Protein AF-A0ABD4T7R7-F1 (afdb_monomer_lite)

pLDDT: mean 75.16, std 13.32, range [42.56, 91.62]

Radius of gyration: 15.81 Å; chains: 1; bounding box: 29×31×47 Å

Structure (mmCIF, N/CA/C/O backbone):
data_AF-A0ABD4T7R7-F1
#
_entry.id   AF-A0ABD4T7R7-F1
#
loop_
_atom_site.group_PDB
_atom_site.id
_atom_site.type_symbol
_atom_site.label_atom_id
_atom_site.label_alt_id
_atom_site.label_comp_id
_atom_site.label_asym_id
_atom_site.label_entity_id
_atom_site.label_seq_id
_atom_site.pdbx_PDB_ins_code
_atom_site.Cartn_x
_atom_site.Cartn_y
_atom_site.Cartn_z
_atom_site.occupancy
_atom_site.B_iso_or_equiv
_atom_site.auth_seq_id
_atom_site.auth_comp_id
_atom_site.auth_asym_id
_atom_site.auth_atom_id
_atom_site.pdbx_PDB_model_num
ATOM 1 N N . MET A 1 1 ? 11.238 6.679 -31.737 1.00 48.94 1 MET A N 1
ATOM 2 C CA . MET A 1 1 ? 11.065 6.213 -30.341 1.00 48.94 1 MET A CA 1
ATOM 3 C C . MET A 1 1 ? 12.326 5.462 -29.945 1.00 48.94 1 MET A C 1
ATOM 5 O O . MET A 1 1 ? 12.627 4.470 -30.591 1.00 48.94 1 MET A O 1
ATOM 9 N N . SER A 1 2 ? 13.104 5.958 -28.977 1.00 60.44 2 SER A N 1
ATOM 10 C CA . SER A 1 2 ? 14.315 5.259 -28.514 1.00 60.44 2 SER A CA 1
ATOM 11 C C . SER A 1 2 ? 13.913 4.009 -27.726 1.00 60.44 2 SER A C 1
ATOM 13 O O . SER A 1 2 ? 13.093 4.105 -26.808 1.00 60.44 2 SER A O 1
ATOM 15 N N . ALA A 1 3 ? 14.428 2.840 -28.108 1.00 69.81 3 ALA A N 1
ATOM 16 C CA . ALA A 1 3 ? 14.178 1.600 -27.385 1.00 69.81 3 ALA A CA 1
ATOM 17 C C . ALA A 1 3 ? 14.794 1.711 -25.983 1.00 69.81 3 ALA A C 1
ATOM 19 O O . ALA A 1 3 ? 15.999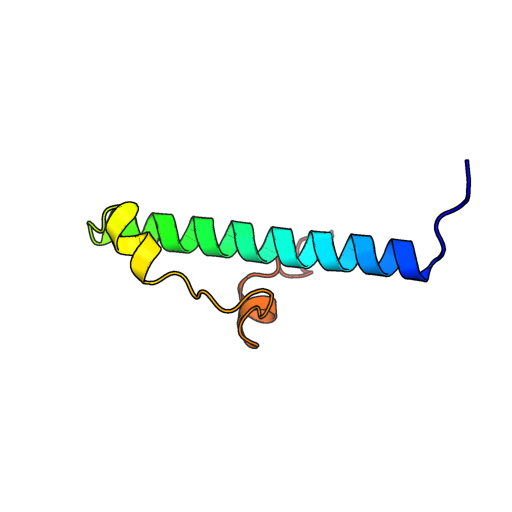 1.911 -25.844 1.00 69.81 3 ALA A O 1
ATOM 20 N N . LYS A 1 4 ? 13.966 1.605 -24.933 1.00 76.06 4 LYS A N 1
ATOM 21 C CA . LYS A 1 4 ? 14.460 1.573 -23.548 1.00 76.06 4 LYS A CA 1
ATOM 22 C C . LYS A 1 4 ? 15.438 0.415 -23.398 1.00 76.06 4 LYS A C 1
ATOM 24 O O . LYS A 1 4 ? 15.086 -0.716 -23.744 1.00 76.06 4 LYS A O 1
ATOM 29 N N . SER A 1 5 ? 16.615 0.695 -22.842 1.00 90.12 5 SER A N 1
ATOM 30 C CA . SER A 1 5 ? 17.601 -0.339 -22.540 1.00 90.12 5 SER A CA 1
ATOM 31 C C . SER A 1 5 ? 16.984 -1.421 -21.647 1.00 90.12 5 SER A C 1
ATOM 33 O O . SER A 1 5 ? 16.052 -1.161 -20.878 1.00 90.12 5 SER A O 1
ATOM 35 N N . VAL A 1 6 ? 17.515 -2.642 -21.715 1.00 91.31 6 VAL A N 1
ATOM 36 C CA . VAL A 1 6 ? 17.073 -3.747 -20.846 1.00 91.31 6 VAL A CA 1
ATOM 37 C C . VAL A 1 6 ? 17.174 -3.356 -19.364 1.00 91.31 6 VAL A C 1
ATOM 39 O O . VAL A 1 6 ? 16.298 -3.694 -18.571 1.00 91.31 6 VAL A O 1
ATOM 42 N N . ILE A 1 7 ? 18.187 -2.564 -19.000 1.00 91.62 7 ILE A N 1
ATOM 43 C CA . ILE A 1 7 ? 18.388 -2.052 -17.638 1.00 91.62 7 ILE A CA 1
ATOM 44 C C . ILE A 1 7 ? 17.251 -1.107 -17.230 1.00 91.62 7 ILE A C 1
ATOM 46 O O . ILE A 1 7 ? 16.728 -1.210 -16.120 1.00 91.62 7 ILE A O 1
ATOM 50 N N . ASP A 1 8 ? 16.823 -0.214 -18.122 1.00 89.75 8 ASP A N 1
ATOM 51 C CA . ASP A 1 8 ? 15.728 0.718 -17.833 1.00 89.75 8 ASP A CA 1
ATOM 52 C C . ASP A 1 8 ? 14.387 -0.000 -17.700 1.00 89.75 8 ASP A C 1
ATOM 54 O O . ASP A 1 8 ? 13.564 0.365 -16.858 1.00 89.75 8 ASP A O 1
ATOM 58 N N . GLN A 1 9 ? 14.176 -1.051 -18.493 1.00 89.88 9 GLN A N 1
ATOM 59 C CA . GLN A 1 9 ? 12.998 -1.906 -18.370 1.00 89.88 9 GLN A CA 1
ATOM 60 C C . GLN A 1 9 ? 13.006 -2.678 -17.046 1.00 89.88 9 GLN A C 1
ATOM 62 O O . GLN A 1 9 ? 12.005 -2.673 -16.329 1.00 89.88 9 GLN A O 1
ATOM 67 N N . ALA A 1 10 ? 14.141 -3.278 -16.674 1.00 87.44 10 ALA A N 1
ATOM 68 C CA . ALA A 1 10 ? 14.293 -3.975 -15.400 1.00 87.44 10 ALA A CA 1
ATOM 69 C C . ALA A 1 10 ? 14.057 -3.034 -14.206 1.00 87.44 10 ALA A C 1
ATOM 71 O O . ALA A 1 10 ? 13.343 -3.389 -13.266 1.00 87.44 10 ALA A O 1
ATOM 72 N N . ARG A 1 11 ? 14.584 -1.803 -14.267 1.00 87.19 11 ARG A N 1
ATOM 73 C CA . ARG A 1 11 ? 14.367 -0.775 -13.241 1.00 87.19 11 ARG A CA 1
ATOM 74 C C . ARG A 1 11 ? 12.893 -0.377 -13.132 1.00 87.19 11 ARG A C 1
ATOM 76 O O . ARG A 1 11 ? 12.380 -0.280 -12.020 1.00 87.19 11 ARG A O 1
ATOM 83 N N . ASP A 1 12 ? 12.200 -0.172 -14.251 1.00 88.50 12 ASP A N 1
ATOM 84 C CA . ASP A 1 12 ? 10.768 0.161 -14.253 1.00 88.50 12 ASP A CA 1
ATOM 85 C C . ASP A 1 12 ? 9.929 -0.979 -13.649 1.00 88.50 12 ASP A C 1
ATOM 87 O O . ASP A 1 12 ? 9.085 -0.745 -12.782 1.00 88.50 12 ASP A O 1
ATOM 91 N N . LEU A 1 13 ? 10.214 -2.233 -14.019 1.00 87.19 13 LEU A N 1
ATOM 92 C CA . LEU A 1 13 ? 9.562 -3.409 -13.434 1.00 87.19 13 LEU A CA 1
ATOM 93 C C . LEU A 1 13 ? 9.803 -3.509 -11.924 1.00 87.19 13 LEU A C 1
ATOM 95 O O . LEU A 1 13 ? 8.856 -3.734 -11.164 1.00 87.19 13 LEU A O 1
ATOM 99 N N . PHE A 1 14 ? 11.041 -3.287 -11.479 1.00 83.94 14 PHE A N 1
ATOM 100 C CA . PHE A 1 14 ? 11.390 -3.275 -10.062 1.00 83.94 14 PHE A CA 1
ATOM 101 C C . PHE A 1 14 ? 10.617 -2.190 -9.304 1.00 83.94 14 PHE A C 1
ATOM 103 O O . PHE A 1 14 ? 9.921 -2.492 -8.335 1.00 83.94 14 PHE A O 1
ATOM 110 N N . ILE A 1 15 ? 10.639 -0.943 -9.785 1.00 85.50 15 ILE A N 1
ATOM 111 C CA . ILE A 1 15 ? 9.915 0.175 -9.160 1.00 85.50 15 ILE A CA 1
ATOM 112 C C . ILE A 1 15 ? 8.411 -0.118 -9.087 1.00 85.50 15 ILE A C 1
ATOM 114 O O . ILE A 1 15 ? 7.778 0.129 -8.058 1.00 85.50 15 ILE A O 1
ATOM 118 N N . ARG A 1 16 ? 7.819 -0.670 -10.153 1.00 85.88 16 ARG A N 1
ATOM 119 C CA . ARG A 1 16 ? 6.398 -1.052 -10.175 1.00 85.88 16 ARG A CA 1
ATOM 120 C C . ARG A 1 16 ? 6.077 -2.127 -9.144 1.00 85.88 16 ARG A C 1
ATOM 122 O O . ARG A 1 16 ? 5.054 -2.014 -8.467 1.00 85.88 16 ARG A O 1
ATOM 129 N N . LYS A 1 17 ? 6.938 -3.138 -9.003 1.00 84.31 17 LYS A N 1
ATOM 130 C CA . LYS A 1 17 ? 6.784 -4.196 -7.999 1.00 84.31 17 LYS A CA 1
ATOM 131 C C . LYS A 1 17 ? 6.817 -3.618 -6.583 1.00 84.31 17 LYS A C 1
ATOM 133 O O . LYS A 1 17 ? 5.874 -3.827 -5.825 1.00 84.31 17 LYS A O 1
ATOM 138 N N . ILE A 1 18 ? 7.839 -2.825 -6.264 1.00 82.31 18 ILE A N 1
ATOM 139 C CA . ILE A 1 18 ? 8.004 -2.168 -4.956 1.00 82.31 18 ILE A CA 1
ATOM 140 C C . ILE A 1 18 ? 6.788 -1.291 -4.622 1.00 82.31 18 ILE A C 1
ATOM 142 O O . ILE A 1 18 ? 6.228 -1.390 -3.532 1.00 82.31 18 ILE A O 1
ATOM 146 N N . ARG A 1 19 ? 6.306 -0.490 -5.582 1.00 84.69 19 ARG A N 1
ATOM 147 C CA . ARG A 1 19 ? 5.097 0.335 -5.402 1.00 84.69 19 ARG A CA 1
ATOM 148 C C . ARG A 1 19 ? 3.849 -0.502 -5.130 1.00 84.69 19 ARG A C 1
ATOM 150 O O . ARG A 1 19 ? 3.017 -0.095 -4.326 1.00 84.69 19 ARG A O 1
ATOM 157 N N . ARG A 1 20 ? 3.693 -1.648 -5.799 1.00 84.38 20 ARG A N 1
ATOM 158 C CA . ARG A 1 20 ? 2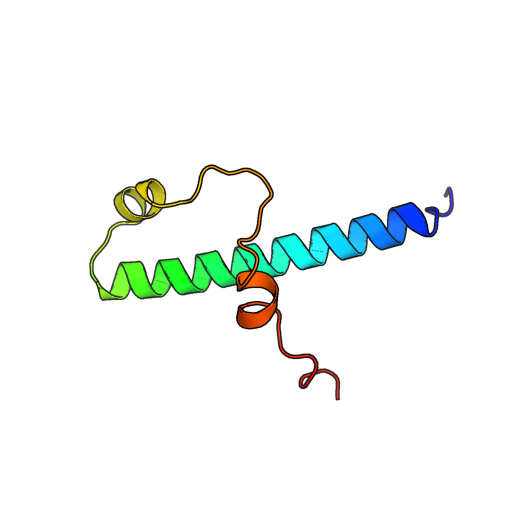.544 -2.543 -5.598 1.00 84.38 20 ARG A CA 1
ATOM 159 C C . ARG A 1 20 ? 2.548 -3.153 -4.197 1.00 84.38 20 ARG A C 1
ATOM 161 O O . ARG A 1 20 ? 1.502 -3.158 -3.558 1.00 84.38 20 ARG A O 1
ATOM 168 N N . ILE A 1 21 ? 3.709 -3.618 -3.738 1.00 81.88 21 ILE A N 1
ATOM 169 C CA . ILE A 1 21 ? 3.890 -4.171 -2.390 1.00 81.88 21 ILE A CA 1
ATOM 170 C C . ILE A 1 21 ? 3.516 -3.116 -1.343 1.00 81.88 21 ILE A C 1
ATOM 172 O O . ILE A 1 21 ? 2.636 -3.367 -0.525 1.00 81.88 21 ILE A O 1
ATOM 176 N N . ARG A 1 22 ? 4.066 -1.898 -1.456 1.00 80.62 22 ARG A N 1
ATOM 177 C CA . ARG A 1 22 ? 3.787 -0.806 -0.509 1.00 80.62 22 ARG A CA 1
ATOM 178 C C . ARG A 1 22 ? 2.310 -0.408 -0.456 1.00 80.62 22 ARG A C 1
ATOM 180 O O . ARG A 1 22 ? 1.765 -0.214 0.620 1.00 80.62 22 ARG A O 1
ATOM 187 N N . ARG A 1 23 ? 1.631 -0.322 -1.607 1.00 84.56 23 ARG A N 1
ATOM 188 C CA . ARG A 1 23 ? 0.185 -0.026 -1.633 1.00 84.56 23 ARG A CA 1
ATOM 189 C C . ARG A 1 23 ? -0.634 -1.104 -0.930 1.00 84.56 23 ARG A C 1
ATOM 191 O O . ARG A 1 23 ? -1.619 -0.788 -0.276 1.00 84.56 23 ARG A O 1
ATOM 198 N N . ARG A 1 24 ? -0.256 -2.375 -1.097 1.00 83.62 24 ARG A N 1
ATOM 199 C CA . ARG A 1 24 ? -0.952 -3.489 -0.450 1.00 83.62 24 ARG A CA 1
ATOM 200 C C . ARG A 1 24 ? -0.749 -3.455 1.058 1.00 83.62 24 ARG A C 1
ATOM 202 O O . ARG A 1 24 ? -1.719 -3.624 1.780 1.00 83.62 24 ARG A O 1
ATOM 209 N N . GLU A 1 25 ? 0.480 -3.229 1.500 1.00 81.19 25 GLU A N 1
ATOM 210 C CA . GLU A 1 25 ? 0.821 -3.043 2.909 1.00 81.19 25 GLU A CA 1
ATOM 211 C C . GLU A 1 25 ? -0.005 -1.914 3.532 1.00 81.19 25 GLU A C 1
ATOM 213 O O . GLU A 1 25 ? -0.752 -2.166 4.471 1.00 81.19 25 GLU A O 1
ATOM 218 N N . GLN A 1 26 ? 0.020 -0.717 2.935 1.00 82.38 26 GLN A N 1
ATOM 219 C CA . GLN A 1 26 ? -0.757 0.433 3.411 1.00 82.38 26 GLN A CA 1
ATOM 220 C C . GLN A 1 26 ? -2.262 0.133 3.472 1.00 82.38 26 GLN A C 1
ATOM 222 O O . GLN A 1 26 ? -2.920 0.505 4.434 1.00 82.38 26 GLN A O 1
ATOM 227 N N . ALA A 1 27 ? -2.813 -0.589 2.491 1.00 84.44 27 ALA A N 1
ATOM 228 C CA . ALA A 1 27 ? -4.221 -0.985 2.508 1.00 84.44 27 ALA A CA 1
ATOM 229 C C . ALA A 1 27 ? -4.552 -2.062 3.561 1.00 84.44 27 ALA A C 1
ATOM 231 O O . ALA A 1 27 ? -5.703 -2.182 3.974 1.00 84.44 27 ALA A O 1
ATOM 232 N N . MET A 1 28 ? -3.591 -2.899 3.963 1.00 84.75 28 MET A N 1
ATOM 233 C CA . MET A 1 28 ? -3.800 -3.856 5.056 1.00 84.75 28 MET A CA 1
ATOM 234 C C . MET A 1 28 ? -3.727 -3.147 6.404 1.00 84.75 28 MET A C 1
ATOM 236 O O . MET A 1 28 ? -4.645 -3.314 7.197 1.00 84.75 28 MET A O 1
ATOM 240 N N . LEU A 1 29 ? -2.707 -2.310 6.603 1.00 83.94 29 LEU A N 1
ATOM 241 C CA . LEU A 1 29 ? -2.544 -1.512 7.816 1.00 83.94 29 LEU A CA 1
ATOM 242 C C . LEU A 1 29 ? -3.750 -0.607 8.051 1.00 83.94 29 LEU A C 1
ATOM 244 O O . LEU A 1 29 ? -4.352 -0.703 9.107 1.00 83.94 29 LEU A O 1
ATOM 248 N N . ALA A 1 30 ? -4.203 0.133 7.034 1.00 84.75 30 ALA A N 1
ATOM 249 C CA . ALA A 1 30 ? -5.362 1.016 7.169 1.00 84.75 30 ALA A CA 1
ATOM 250 C C . ALA A 1 30 ? -6.640 0.289 7.628 1.00 84.75 30 ALA A C 1
ATOM 252 O O . ALA A 1 30 ? -7.431 0.861 8.369 1.00 84.75 30 ALA A O 1
ATOM 253 N N . ARG A 1 31 ? -6.842 -0.972 7.212 1.00 86.81 31 ARG A N 1
ATOM 254 C CA . ARG A 1 31 ? -7.981 -1.786 7.673 1.00 86.81 31 ARG A CA 1
ATOM 255 C C . ARG A 1 31 ? -7.823 -2.199 9.133 1.00 86.81 31 ARG A C 1
ATOM 257 O O . ARG A 1 31 ? -8.777 -2.116 9.890 1.00 86.81 31 ARG A O 1
ATOM 264 N N . THR A 1 32 ? -6.625 -2.620 9.527 1.00 88.56 32 THR A N 1
ATOM 265 C CA . THR A 1 32 ? -6.334 -2.963 10.923 1.00 88.56 32 THR A CA 1
ATOM 266 C C . THR A 1 32 ? -6.417 -1.738 11.833 1.00 88.56 32 THR A C 1
ATOM 268 O O . THR A 1 32 ? -6.952 -1.846 12.929 1.00 88.56 32 THR A O 1
ATOM 271 N N . ASP A 1 33 ? -5.953 -0.576 11.375 1.00 87.00 33 ASP A N 1
ATOM 272 C CA . ASP A 1 33 ? -6.050 0.695 12.096 1.00 87.00 33 ASP A CA 1
ATOM 273 C C . ASP A 1 33 ? -7.519 1.061 12.358 1.00 87.00 33 ASP A C 1
ATOM 275 O O . ASP A 1 33 ? -7.878 1.404 13.484 1.00 87.00 33 ASP A O 1
ATOM 279 N N . GLU A 1 34 ? -8.384 0.905 11.350 1.00 87.88 34 GLU A N 1
ATOM 280 C CA . GLU A 1 34 ? -9.831 1.096 11.487 1.00 87.88 34 GLU A CA 1
ATOM 281 C C . GLU A 1 34 ? -10.451 0.117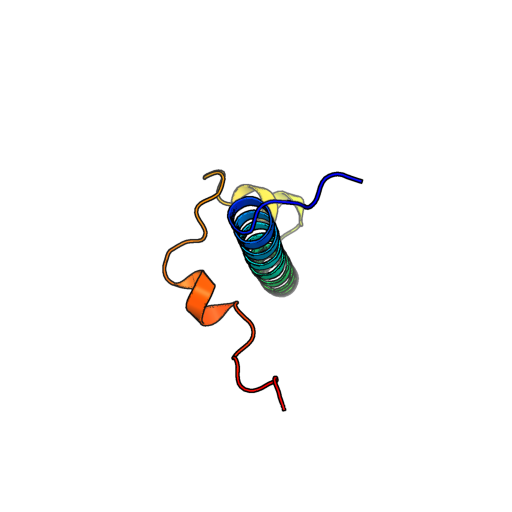 12.502 1.00 87.88 34 GLU A C 1
ATOM 283 O O . GLU A 1 34 ? -11.238 0.536 13.350 1.00 87.88 34 GLU A O 1
ATOM 288 N N . GLU A 1 35 ? -10.055 -1.163 12.481 1.00 89.00 35 GLU A N 1
ATOM 289 C CA . GLU A 1 35 ? -10.535 -2.185 13.430 1.00 89.00 35 GLU A CA 1
ATOM 290 C C . GLU A 1 35 ? -10.212 -1.846 14.892 1.00 89.00 35 GLU A C 1
ATOM 292 O O . GLU A 1 35 ? -11.016 -2.127 15.783 1.00 89.00 35 GLU A O 1
ATOM 297 N N . ILE A 1 36 ? -9.057 -1.230 15.153 1.00 91.25 36 ILE A N 1
ATOM 298 C CA . ILE A 1 36 ? -8.639 -0.837 16.508 1.00 91.25 36 ILE A CA 1
ATOM 299 C C . ILE A 1 36 ? -9.028 0.603 16.870 1.00 91.25 36 ILE A C 1
ATOM 301 O O . ILE A 1 36 ? -8.675 1.083 17.948 1.00 91.25 36 ILE A O 1
ATOM 305 N N . GLY A 1 37 ? -9.773 1.287 15.996 1.00 90.69 37 GLY A N 1
ATOM 306 C CA . GLY A 1 37 ? -10.273 2.643 16.222 1.00 90.69 37 GLY A CA 1
ATOM 307 C C . GLY A 1 37 ? -9.217 3.743 16.090 1.00 90.69 37 GLY A C 1
ATOM 308 O O . GLY A 1 37 ? -9.426 4.848 16.594 1.00 90.69 37 GLY A O 1
ATOM 309 N N . LEU A 1 38 ? -8.089 3.473 15.427 1.00 89.44 38 LEU A N 1
ATOM 310 C CA . LEU A 1 38 ? -7.111 4.503 15.089 1.00 89.44 38 LEU A CA 1
ATOM 311 C C . LEU A 1 38 ? -7.632 5.364 13.939 1.00 89.44 38 LEU A C 1
ATOM 313 O O . LEU A 1 38 ? -8.089 4.875 12.905 1.00 89.44 38 LEU A O 1
ATOM 317 N N . THR A 1 39 ? -7.515 6.681 14.094 1.00 85.81 39 THR A N 1
ATOM 318 C CA . THR A 1 39 ? -7.805 7.603 12.997 1.00 85.81 39 THR A CA 1
ATOM 319 C C . THR A 1 39 ? -6.680 7.565 11.963 1.00 85.81 39 THR A C 1
ATOM 321 O O . THR A 1 39 ? -5.524 7.291 12.288 1.00 85.81 39 THR A O 1
ATOM 324 N N . ALA A 1 40 ? -6.978 7.934 10.713 1.00 76.44 40 ALA A N 1
ATOM 325 C CA . ALA A 1 40 ? -5.954 8.048 9.671 1.00 76.44 40 ALA A CA 1
ATOM 326 C C . ALA A 1 40 ? -4.808 9.011 10.054 1.00 76.44 40 ALA A C 1
ATOM 328 O O . ALA A 1 40 ? -3.673 8.831 9.615 1.00 76.44 40 ALA A O 1
ATOM 329 N N . GLN A 1 41 ? -5.089 10.026 10.881 1.00 80.81 41 GLN A N 1
ATOM 330 C CA . GLN A 1 41 ? -4.078 10.959 11.383 1.00 80.81 41 GLN A CA 1
ATOM 331 C C . GLN A 1 41 ? -3.156 10.325 12.426 1.00 80.81 41 GLN A C 1
ATOM 333 O O . GLN A 1 41 ? -1.965 10.632 12.431 1.00 80.81 41 GLN A O 1
ATOM 338 N N . ASP A 1 42 ? -3.677 9.449 13.285 1.00 82.19 42 ASP A N 1
ATOM 339 C CA . ASP A 1 42 ? -2.876 8.743 14.287 1.00 82.19 42 ASP A CA 1
ATOM 340 C C . ASP A 1 42 ? -2.059 7.620 13.646 1.00 82.19 42 ASP A C 1
ATOM 342 O O . ASP A 1 42 ? -0.861 7.516 13.903 1.00 82.19 42 ASP A O 1
ATOM 346 N N . ALA A 1 43 ? -2.662 6.862 12.727 1.00 79.81 43 ALA A N 1
ATOM 347 C CA . ALA A 1 43 ? -1.985 5.838 11.933 1.00 79.81 43 ALA A CA 1
ATOM 348 C C . ALA A 1 43 ? -0.782 6.401 11.152 1.00 79.81 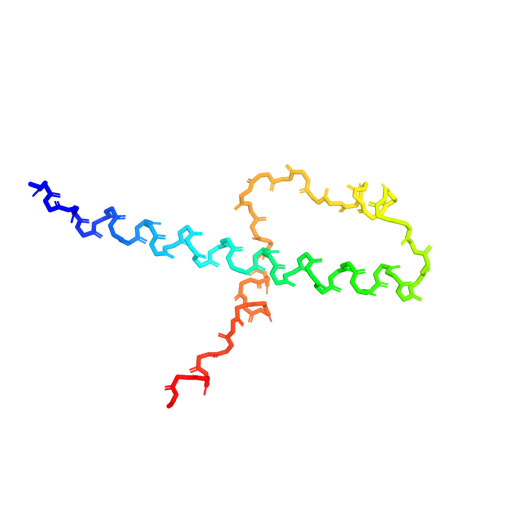43 ALA A C 1
ATOM 350 O O . ALA A 1 43 ? 0.307 5.825 11.162 1.00 79.81 43 ALA A O 1
ATOM 351 N N . ALA A 1 44 ? -0.935 7.585 10.544 1.00 76.88 44 ALA A N 1
ATOM 352 C CA . ALA A 1 44 ? 0.134 8.249 9.797 1.00 76.88 44 ALA A CA 1
ATOM 353 C C . ALA A 1 44 ? 1.380 8.571 10.647 1.00 76.88 44 ALA A C 1
ATOM 355 O O . ALA A 1 44 ? 2.473 8.698 10.100 1.00 76.88 44 ALA A O 1
ATOM 356 N N . ARG A 1 45 ? 1.255 8.674 11.980 1.00 79.88 45 ARG A N 1
ATOM 357 C CA . ARG A 1 45 ? 2.399 8.915 12.883 1.00 79.88 45 ARG A CA 1
ATOM 358 C C . ARG A 1 45 ? 3.303 7.697 13.036 1.00 79.88 45 ARG A C 1
ATOM 360 O O . ARG A 1 45 ? 4.470 7.854 13.387 1.00 79.88 45 ARG A O 1
ATOM 367 N N . TYR A 1 46 ? 2.767 6.507 12.781 1.00 74.00 46 TYR A N 1
ATOM 368 C CA . TYR A 1 46 ? 3.494 5.243 12.845 1.00 74.00 46 TYR A CA 1
ATOM 369 C C . TYR A 1 46 ? 4.032 4.810 11.477 1.00 74.00 46 TYR A C 1
ATOM 371 O O . TYR A 1 46 ? 4.758 3.817 11.393 1.00 74.00 46 TYR A O 1
ATOM 379 N N . GLU A 1 47 ? 3.727 5.551 10.402 1.00 71.44 47 GLU A N 1
ATOM 380 C CA . GLU A 1 47 ? 4.312 5.274 9.094 1.00 71.44 47 GLU A CA 1
ATOM 381 C C . GLU A 1 47 ? 5.831 5.504 9.146 1.00 71.44 47 GLU A C 1
ATOM 383 O O . GLU A 1 47 ? 6.324 6.577 9.498 1.00 71.44 47 GLU A O 1
ATOM 388 N N . SER A 1 48 ? 6.595 4.479 8.763 1.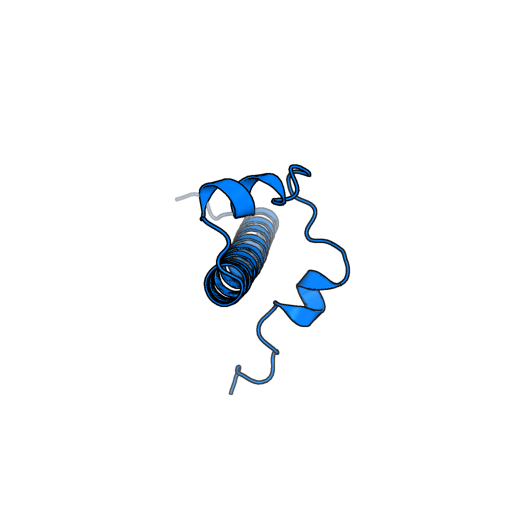00 67.19 48 SER A N 1
ATOM 389 C CA . SER A 1 48 ? 8.048 4.584 8.652 1.00 67.19 48 SER A CA 1
ATOM 390 C C . SER A 1 48 ? 8.439 5.668 7.641 1.00 67.19 48 SER A C 1
ATOM 392 O O . SER A 1 48 ? 8.148 5.577 6.445 1.00 67.19 48 SER A O 1
ATOM 394 N N . SER A 1 49 ? 9.177 6.673 8.114 1.00 65.38 49 SER A N 1
ATOM 395 C CA . SER A 1 49 ? 9.751 7.741 7.287 1.00 65.38 49 SER A CA 1
ATOM 396 C C . SER A 1 49 ? 10.966 7.287 6.468 1.00 65.38 49 SER A C 1
ATOM 398 O O . SER A 1 49 ? 11.490 8.056 5.657 1.00 65.38 49 SER A O 1
ATOM 400 N N . ILE A 1 50 ? 11.426 6.040 6.647 1.00 59.84 50 ILE A N 1
ATOM 401 C CA . ILE A 1 50 ? 12.600 5.509 5.953 1.00 59.84 50 ILE A CA 1
ATOM 402 C C . ILE A 1 50 ? 12.250 5.314 4.476 1.00 59.84 50 ILE A C 1
ATOM 404 O O . ILE A 1 50 ? 11.659 4.318 4.051 1.00 59.84 50 ILE A O 1
ATOM 408 N N . GLN A 1 51 ? 12.636 6.298 3.668 1.00 57.78 51 GLN A N 1
ATOM 409 C CA . GLN A 1 51 ? 12.410 6.297 2.232 1.00 57.78 51 GLN A CA 1
ATOM 410 C C . GLN A 1 51 ? 13.021 5.054 1.573 1.00 57.78 51 GLN A C 1
ATOM 412 O O . GLN A 1 51 ? 14.225 4.812 1.615 1.00 57.78 51 GLN A O 1
ATOM 417 N N . GLY A 1 52 ? 12.167 4.272 0.912 1.00 57.56 52 GLY A N 1
ATOM 418 C CA . GLY A 1 52 ? 12.580 3.252 -0.051 1.00 57.56 52 GLY A CA 1
ATOM 419 C C . GLY A 1 52 ? 13.017 1.903 0.521 1.00 57.56 52 GLY A C 1
ATOM 420 O O . GLY A 1 52 ? 13.190 0.973 -0.265 1.00 57.56 52 GLY A O 1
ATOM 421 N N . LYS A 1 53 ? 13.141 1.742 1.844 1.00 59.00 53 LYS A N 1
ATOM 422 C CA . LYS A 1 53 ? 13.407 0.428 2.445 1.00 59.00 53 LYS A CA 1
ATOM 423 C C . LYS A 1 53 ? 12.088 -0.233 2.821 1.00 59.00 53 LYS A C 1
ATOM 425 O O . LYS A 1 53 ? 11.519 0.053 3.866 1.00 59.00 53 LYS A O 1
ATOM 430 N N . ILE A 1 54 ? 11.612 -1.121 1.951 1.00 59.66 54 ILE A N 1
ATOM 431 C CA . ILE A 1 54 ? 10.669 -2.160 2.371 1.00 59.66 54 ILE A CA 1
ATOM 432 C C . ILE A 1 54 ? 11.421 -2.987 3.428 1.00 59.66 54 ILE A C 1
ATOM 434 O O . ILE A 1 54 ? 12.526 -3.445 3.112 1.00 59.66 54 ILE A O 1
ATOM 438 N N . PRO A 1 55 ? 10.919 -3.139 4.668 1.00 63.31 55 PRO A N 1
ATOM 439 C CA . PRO A 1 55 ? 11.614 -3.957 5.652 1.00 63.31 55 PRO A CA 1
ATOM 440 C C . PRO A 1 55 ? 11.779 -5.372 5.080 1.00 63.31 55 PRO A C 1
ATOM 442 O O . PRO A 1 55 ? 10.915 -5.849 4.347 1.00 63.31 55 PRO A O 1
ATOM 445 N N . HIS A 1 56 ? 12.928 -6.004 5.321 1.00 57.28 56 HIS A N 1
ATOM 446 C CA . HIS A 1 56 ? 13.407 -7.162 4.549 1.00 57.28 56 HIS A CA 1
ATOM 447 C C . HIS A 1 56 ? 12.366 -8.299 4.416 1.00 57.28 56 HIS A C 1
ATOM 449 O O . HIS A 1 56 ? 12.248 -8.915 3.354 1.00 57.28 56 HIS A O 1
ATOM 455 N N . ASP A 1 57 ? 11.524 -8.484 5.433 1.00 59.88 57 ASP A N 1
ATOM 456 C CA . ASP A 1 57 ? 10.507 -9.542 5.487 1.00 59.88 57 ASP A CA 1
ATOM 457 C C . ASP A 1 57 ? 9.208 -9.210 4.724 1.00 59.88 57 ASP A C 1
ATOM 459 O O . ASP A 1 57 ? 8.399 -10.087 4.415 1.00 59.88 57 ASP A O 1
ATOM 463 N N . PHE A 1 58 ? 9.007 -7.949 4.335 1.00 60.97 58 PHE A N 1
ATOM 464 C CA . PHE A 1 58 ? 7.755 -7.487 3.733 1.00 60.97 58 PHE A CA 1
ATOM 465 C C . PHE A 1 58 ? 7.648 -7.858 2.256 1.00 60.97 58 PHE A C 1
ATOM 467 O O . PHE A 1 58 ? 6.549 -8.112 1.769 1.00 60.97 58 PHE A O 1
ATOM 474 N N . SER A 1 59 ? 8.764 -7.947 1.523 1.00 59.09 59 SER A N 1
ATOM 475 C CA . SER A 1 59 ? 8.696 -8.395 0.125 1.00 59.09 59 SER A CA 1
ATOM 476 C C . SER A 1 59 ? 8.295 -9.867 0.007 1.00 59.09 59 SER A C 1
ATOM 478 O O . SER A 1 59 ? 7.741 -10.255 -1.010 1.00 59.09 59 SER A O 1
ATOM 480 N N . VAL A 1 60 ? 8.529 -10.675 1.045 1.00 63.44 60 VAL A N 1
ATOM 481 C CA . VAL A 1 60 ? 8.124 -12.086 1.073 1.00 63.44 60 VAL A CA 1
ATOM 482 C C . VAL A 1 60 ? 6.657 -12.220 1.493 1.00 63.44 60 VAL A C 1
ATOM 484 O O . VAL A 1 60 ? 5.931 -13.009 0.896 1.00 63.44 60 VAL A O 1
ATOM 487 N N . ALA A 1 61 ? 6.204 -11.426 2.469 1.00 63.28 61 ALA A N 1
ATOM 488 C CA . ALA A 1 61 ? 4.845 -11.511 3.012 1.00 63.28 61 ALA A CA 1
ATOM 489 C C . ALA A 1 61 ? 3.775 -10.757 2.192 1.00 63.28 61 ALA A C 1
ATOM 491 O O . ALA A 1 61 ? 2.631 -11.205 2.099 1.00 63.28 61 ALA A O 1
ATOM 492 N N . TYR A 1 62 ? 4.122 -9.610 1.597 1.00 65.31 62 TYR A N 1
ATOM 493 C CA . TYR A 1 62 ? 3.176 -8.734 0.890 1.00 65.31 62 TYR A CA 1
ATOM 494 C C . TYR A 1 62 ? 3.291 -8.799 -0.637 1.00 65.31 62 TYR A C 1
ATOM 496 O O . TYR A 1 62 ? 2.404 -8.290 -1.332 1.00 65.31 62 TYR A O 1
ATOM 504 N N . ASP A 1 63 ? 4.343 -9.411 -1.191 1.00 66.62 63 ASP A N 1
ATOM 505 C CA . ASP A 1 63 ? 4.328 -9.764 -2.612 1.00 66.62 63 ASP A CA 1
ATOM 506 C C . ASP A 1 63 ? 3.262 -10.834 -2.849 1.00 66.62 63 ASP A C 1
ATOM 508 O O . ASP A 1 63 ? 3.027 -11.721 -2.027 1.00 66.62 63 ASP A O 1
ATOM 512 N N . ARG A 1 64 ? 2.558 -10.731 -3.975 1.00 64.25 64 ARG A N 1
ATOM 513 C CA . ARG A 1 64 ? 1.533 -11.722 -4.308 1.00 64.25 64 ARG A CA 1
ATOM 514 C C . ARG A 1 64 ? 2.275 -13.030 -4.577 1.00 64.25 64 ARG A C 1
ATOM 516 O O . ARG A 1 64 ? 3.192 -13.032 -5.399 1.00 64.25 64 ARG A O 1
ATOM 523 N N . SER A 1 65 ? 1.907 -14.115 -3.894 1.00 58.66 65 SER A N 1
ATOM 524 C CA . SER A 1 65 ? 2.537 -15.415 -4.124 1.00 58.66 65 SER A CA 1
ATOM 525 C C . SER A 1 65 ? 2.546 -15.723 -5.626 1.00 58.66 65 SER A C 1
AT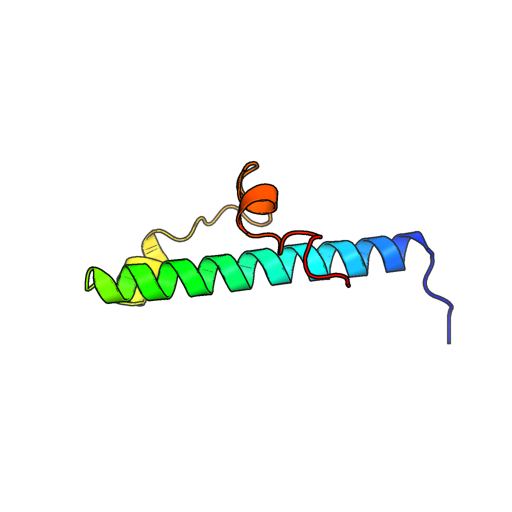OM 527 O O . SER A 1 65 ? 1.567 -15.473 -6.340 1.00 58.66 65 SER A O 1
ATOM 529 N N . LYS A 1 66 ? 3.662 -16.260 -6.133 1.00 56.75 66 LYS A N 1
ATOM 530 C CA . LYS A 1 66 ? 3.791 -16.640 -7.552 1.00 56.75 66 LYS A CA 1
ATOM 531 C C . LYS A 1 66 ? 2.765 -17.698 -7.989 1.00 56.75 66 LYS A C 1
ATOM 533 O O . LYS A 1 66 ? 2.633 -17.958 -9.176 1.00 56.75 66 LYS A O 1
ATOM 538 N N . SER A 1 67 ? 2.019 -18.263 -7.040 1.00 56.03 67 SER A N 1
ATOM 539 C CA . SER A 1 67 ? 0.955 -19.251 -7.221 1.00 56.03 67 SER A CA 1
ATOM 540 C C . SER A 1 67 ? -0.238 -18.751 -8.043 1.00 56.03 67 SER A C 1
ATOM 542 O O . SER A 1 67 ? -0.982 -19.568 -8.561 1.00 56.03 67 SER A O 1
ATOM 544 N N . ALA A 1 68 ? -0.440 -17.434 -8.174 1.00 50.59 68 ALA A N 1
ATOM 545 C CA . ALA A 1 68 ? -1.546 -16.863 -8.955 1.00 50.59 68 ALA A CA 1
ATOM 546 C C . ALA A 1 68 ? -1.213 -16.649 -10.449 1.00 50.59 68 ALA A C 1
ATOM 548 O O . ALA A 1 68 ? -1.921 -15.911 -11.131 1.00 50.59 68 ALA A O 1
ATOM 549 N N . MET A 1 69 ? -0.116 -17.233 -10.944 1.00 47.44 69 MET A N 1
ATOM 550 C CA . MET A 1 69 ? 0.291 -17.181 -12.353 1.00 47.44 69 MET A CA 1
ATOM 551 C C . MET A 1 69 ? 0.003 -18.515 -13.049 1.00 47.44 69 MET A C 1
ATOM 553 O O . MET A 1 69 ? 0.922 -19.151 -13.558 1.00 47.44 69 MET A O 1
ATOM 557 N N . SER A 1 70 ? -1.264 -18.938 -13.023 1.00 42.56 70 SER A N 1
ATOM 558 C CA . SER A 1 70 ? -1.783 -20.043 -13.835 1.00 42.56 70 SER A CA 1
ATOM 559 C C . SER A 1 70 ? -2.868 -19.549 -14.774 1.00 42.56 70 SER A C 1
ATOM 561 O O . SER A 1 70 ? -3.517 -18.531 -14.439 1.00 42.56 70 SER A O 1
#

Foldseek 3Di:
DDDDPPVRVVVVVVVVQLVQLVVQVVVVLVVVCVVVPHDPVRSVVPPDPPPPDPDPCSSVVRRDPPVPVD

Organism: NCBI:txid1574623

Secondary structure (DSSP, 8-state):
-PPPPHHHHHHHHHHHHHHHHHHHHHHHHHHHHHHTT--HHHHGGGS---TT---TTHHHHSSPPGGG--

Sequence (70 aa):
MSAKSVIDQARDLFIRKIRRIRRREQAMLARTDEEIGLTAQDAARYESSIQGKIPHDFSVAYDRSKSAMS